Protein AF-A0A4Q6XGW9-F1 (afdb_monomer)

Foldseek 3Di:
DDPPQAWWDQDPPDIDTQRDDVSVVVCVVVPTHHPVPDPDPPPPPPDDPPPCPDVVNDDDPVVVVVVVVVVVVVVVVVVVVVVVVVVVVVVVVVVVVVVVVVVVVVVVVCVVPPDDDDPPPPPDLDPLVPDDPVVLVVVCVVVVHDDDPPDHSVNSVVSSNDDDPPDD

Mean predicted aligned error: 20.87 Å

pLDDT: mean 82.01, std 16.18, range [34.56, 98.25]

Nearest PDB structures (foldseek):
  1en7-assembly1_B  TM=4.067E-01  e=2.451E-01  Tequatrovirus T4
  2qnf-assembly1_B  TM=4.140E-01  e=4.682E-01  Tequatrovirus T4
  2qnc-assembly1_B  TM=5.093E-01  e=1.159E+00  Tequatrovirus T4

Radius of gyration: 57.5 Å; Cα contacts (8 Å, |Δi|>4): 79; chains: 1; bounding box: 99×67×129 Å

Sequence (168 aa):
MQEYPKALYIDKKKSSIAKNAEHEKKLREIGFVDYSEAPEPINENIGQTESQVNDVDLIPVEQFDALGEKLAEKEQQLNVVVSERDKLKAENDDLKAQLKKEQELVDKLEAATAPKQPEKPQDAAPDYSKLTAKELREILDAKGFKYLQRDNVDTLRALLTQPVKTEE

Solvent-accessible surface area (backbone atoms only — not comparable to full-atom values): 10492 Å² total; per-residue (Å²): 132,85,73,58,71,36,69,27,33,69,54,102,87,46,72,50,72,23,72,46,72,72,49,38,51,55,40,40,77,75,54,33,30,45,76,91,69,43,79,76,80,80,66,92,66,85,82,72,89,67,82,80,72,52,77,86,77,54,79,56,66,69,59,53,50,52,50,51,51,54,47,52,53,49,52,51,53,48,53,52,52,52,53,51,49,52,50,52,50,52,53,50,54,52,50,52,54,50,52,52,53,51,50,57,48,49,56,49,49,52,64,69,67,46,79,71,72,80,73,73,71,90,80,60,77,76,82,58,90,82,59,51,63,67,58,46,47,55,53,30,56,76,70,69,54,89,80,60,96,83,59,49,59,66,57,51,44,50,63,72,69,49,82,82,78,78,79,130

Secondary structure (DSSP, 8-state):
----SEEEEEETTEEEEE-SHHHHHHHHHTT-B-TTTSPP---TTSS-------GGGSPPHHHHHHHHHHHHHHHHHHHHHHHHHHHHHHHHHHHHHHHHHHHHHHHHHHHHHS-------TTS----TT--HHHHHHHHHHTT----TT--HHHHHHHHHS------

Structure (mmCIF, N/CA/C/O backbone):
data_AF-A0A4Q6XGW9-F1
#
_entry.id   AF-A0A4Q6XGW9-F1
#
loop_
_atom_site.group_PDB
_atom_site.id
_atom_site.type_symbol
_atom_site.label_atom_id
_atom_site.label_alt_id
_atom_site.label_comp_id
_atom_site.label_asym_id
_atom_site.label_entity_id
_atom_site.label_seq_id
_atom_site.pdbx_PDB_ins_code
_atom_site.Cartn_x
_atom_site.Cartn_y
_atom_site.Cartn_z
_atom_site.occupancy
_atom_site.B_iso_or_equiv
_atom_site.auth_seq_id
_atom_site.auth_comp_id
_atom_site.auth_asym_id
_atom_site.auth_atom_id
_atom_site.pdbx_PDB_model_num
ATOM 1 N N . MET A 1 1 ? 17.922 53.258 -39.296 1.00 52.53 1 MET A N 1
ATOM 2 C CA . MET A 1 1 ? 18.447 53.384 -37.919 1.00 52.53 1 MET A CA 1
ATOM 3 C C . MET A 1 1 ? 19.625 52.436 -37.828 1.00 52.53 1 MET A C 1
ATOM 5 O O . MET A 1 1 ? 19.477 51.311 -38.275 1.00 52.53 1 MET A O 1
ATOM 9 N N . GLN A 1 2 ? 20.804 52.897 -37.412 1.00 60.38 2 GLN A N 1
ATOM 10 C CA . GLN A 1 2 ? 21.980 52.026 -37.362 1.00 60.38 2 GLN A CA 1
ATOM 11 C C . GLN A 1 2 ? 21.847 51.043 -36.196 1.00 60.38 2 GLN A C 1
ATOM 13 O O . GLN A 1 2 ? 21.802 51.458 -35.040 1.00 60.38 2 GLN A O 1
ATOM 18 N N . GLU A 1 3 ? 21.786 49.756 -36.531 1.00 73.31 3 GLU A N 1
ATOM 19 C CA . GLU A 1 3 ? 21.832 48.616 -35.614 1.00 73.31 3 GLU A CA 1
ATOM 20 C C . GLU A 1 3 ? 23.268 48.436 -35.100 1.00 73.31 3 GLU A C 1
ATOM 22 O O . GLU A 1 3 ? 23.971 47.490 -35.442 1.00 73.31 3 GLU A O 1
ATOM 27 N N . TYR A 1 4 ? 23.745 49.405 -34.317 1.00 84.50 4 TYR A N 1
ATOM 28 C CA . TYR A 1 4 ? 24.854 49.148 -33.407 1.00 84.50 4 TYR A CA 1
ATOM 29 C C . TYR A 1 4 ? 24.278 48.719 -32.058 1.00 84.50 4 TYR A C 1
ATOM 31 O O . TYR A 1 4 ? 23.285 49.299 -31.611 1.00 84.50 4 TYR A O 1
ATOM 39 N N . PRO A 1 5 ? 24.903 47.758 -31.368 1.00 90.62 5 PRO A N 1
ATOM 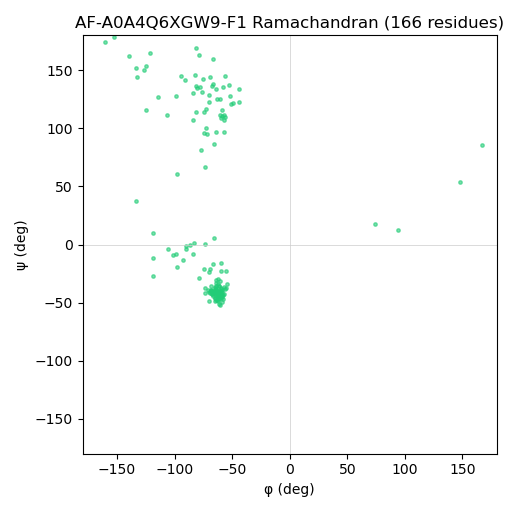40 C CA . PRO A 1 5 ? 26.186 47.129 -31.691 1.00 90.62 5 PRO A CA 1
ATOM 41 C C . PRO A 1 5 ? 26.139 46.114 -32.850 1.00 90.62 5 PRO A C 1
ATOM 43 O O . PRO A 1 5 ? 25.209 45.322 -32.934 1.00 90.62 5 PRO A O 1
ATOM 46 N N . LYS A 1 6 ? 27.189 46.094 -33.686 1.00 89.81 6 LYS A N 1
ATOM 47 C CA . LYS A 1 6 ? 27.334 45.163 -34.820 1.00 89.81 6 LYS A CA 1
ATOM 48 C C . LYS A 1 6 ? 28.503 44.205 -34.599 1.00 89.81 6 LYS A C 1
ATOM 50 O O . LYS A 1 6 ? 29.613 44.653 -34.314 1.00 89.81 6 LYS A O 1
ATOM 55 N N . ALA A 1 7 ? 28.266 42.901 -34.713 1.00 91.44 7 ALA A N 1
ATOM 56 C CA . ALA A 1 7 ? 29.313 41.889 -34.601 1.00 91.44 7 ALA A CA 1
ATOM 57 C C . ALA A 1 7 ? 30.034 41.710 -35.944 1.00 91.44 7 ALA A C 1
ATOM 59 O O . ALA A 1 7 ? 29.389 41.551 -36.976 1.00 91.44 7 ALA A O 1
ATOM 60 N N . LEU A 1 8 ? 31.364 41.740 -35.919 1.00 92.31 8 LEU A N 1
ATOM 61 C CA . LEU A 1 8 ? 32.227 41.511 -37.074 1.00 92.31 8 LEU A CA 1
ATOM 62 C C . LEU A 1 8 ? 33.224 40.391 -36.760 1.00 92.31 8 LEU A C 1
ATOM 64 O O . LEU A 1 8 ? 33.602 40.193 -35.600 1.00 92.31 8 LEU A O 1
ATOM 68 N N . TYR A 1 9 ? 33.691 39.694 -37.789 1.00 91.19 9 TYR A N 1
ATOM 69 C CA . TYR A 1 9 ? 34.477 38.465 -37.691 1.00 91.19 9 TYR A CA 1
ATOM 70 C C . TYR A 1 9 ? 35.702 38.530 -38.604 1.00 91.19 9 TYR A C 1
ATOM 72 O O . TYR A 1 9 ? 35.631 39.097 -39.686 1.00 91.19 9 TYR A O 1
ATOM 80 N N . ILE A 1 10 ? 36.825 37.951 -38.179 1.00 88.06 10 ILE A N 1
ATOM 81 C CA . ILE A 1 10 ? 38.029 37.804 -39.024 1.00 88.06 10 ILE A CA 1
ATOM 82 C C . ILE A 1 10 ? 38.409 36.332 -39.234 1.00 88.06 10 ILE A C 1
ATOM 84 O O . ILE A 1 10 ? 38.991 35.973 -40.252 1.00 88.06 10 ILE A O 1
ATOM 88 N N . ASP A 1 11 ? 38.050 35.460 -38.291 1.00 77.31 11 ASP A N 1
ATOM 89 C CA . ASP A 1 11 ? 38.203 34.009 -38.386 1.00 77.31 11 ASP A CA 1
ATOM 90 C C . ASP A 1 11 ? 37.140 33.299 -37.515 1.00 77.31 11 ASP A C 1
ATOM 92 O O . ASP A 1 11 ? 36.351 33.948 -36.822 1.00 77.31 11 ASP A O 1
ATOM 96 N N . LYS A 1 12 ? 37.120 31.954 -37.516 1.00 71.38 12 LYS A N 1
ATOM 97 C CA . LYS A 1 12 ? 36.155 31.140 -36.741 1.00 71.38 12 LYS A CA 1
ATOM 98 C C . LYS A 1 12 ? 36.218 31.369 -35.217 1.00 71.38 12 LYS A C 1
ATOM 100 O O . LYS A 1 12 ? 35.318 30.927 -34.510 1.00 71.38 12 LYS A O 1
ATOM 105 N N . LYS A 1 13 ? 37.285 31.979 -34.687 1.00 75.12 13 LYS A N 1
ATOM 106 C CA . LYS A 1 13 ? 37.553 32.100 -33.241 1.00 75.12 13 LYS A CA 1
ATOM 107 C C . LYS A 1 13 ? 37.614 33.549 -32.750 1.00 75.12 13 LYS A C 1
ATOM 109 O O . LYS A 1 13 ? 37.630 33.766 -31.540 1.00 75.12 13 LYS A O 1
ATOM 114 N N . LYS A 1 14 ? 37.657 34.534 -33.650 1.00 84.81 14 LYS A N 1
ATOM 115 C CA . LYS A 1 14 ? 37.835 35.952 -33.331 1.00 84.81 14 LYS A CA 1
ATOM 116 C C . LYS A 1 14 ? 36.711 36.792 -33.918 1.00 84.81 14 LYS A C 1
ATOM 118 O O . LYS A 1 14 ? 36.593 36.967 -35.131 1.00 84.81 14 LYS A O 1
ATOM 123 N N . SER A 1 15 ? 35.952 37.389 -33.008 1.00 91.19 15 SER A N 1
ATOM 124 C CA . SER A 1 15 ? 34.913 38.372 -33.294 1.00 91.19 15 SER A CA 1
ATOM 125 C C . SER A 1 15 ? 35.131 39.643 -32.478 1.00 91.19 15 SER A C 1
ATOM 127 O O . SER A 1 15 ? 35.633 39.585 -31.355 1.00 91.19 15 SER A O 1
ATOM 129 N N . SER A 1 16 ? 34.706 40.783 -33.013 1.00 92.44 16 SER A N 1
ATOM 130 C CA . SER A 1 16 ? 34.692 42.069 -32.314 1.00 92.44 16 SER A CA 1
ATOM 131 C C . SER A 1 16 ? 33.354 42.772 -32.524 1.00 92.44 16 SER A C 1
ATOM 133 O O . SER A 1 16 ? 32.688 42.567 -33.535 1.00 92.44 16 SER A O 1
ATOM 135 N N . ILE A 1 17 ? 32.951 43.602 -31.562 1.00 93.44 17 ILE A N 1
ATOM 136 C CA . ILE A 1 17 ? 31.675 44.319 -31.600 1.00 93.44 17 ILE A CA 1
ATOM 137 C C . ILE A 1 17 ? 31.931 45.799 -31.898 1.00 93.44 17 ILE A C 1
ATOM 139 O O . ILE A 1 17 ? 32.456 46.545 -31.062 1.00 93.44 17 ILE A O 1
ATOM 143 N N . ALA A 1 18 ? 31.515 46.241 -33.082 1.00 92.81 18 ALA A N 1
ATOM 144 C CA . ALA A 1 18 ? 31.481 47.643 -33.457 1.00 92.81 18 ALA A CA 1
ATOM 145 C C . ALA A 1 18 ? 30.376 48.367 -32.677 1.00 92.81 18 ALA A C 1
ATOM 147 O O . ALA A 1 18 ? 29.223 47.941 -32.648 1.00 92.81 18 ALA A O 1
ATOM 148 N N . LYS A 1 19 ? 30.737 49.480 -32.033 1.00 91.50 19 LYS A N 1
ATOM 149 C CA . LYS A 1 19 ? 29.833 50.253 -31.160 1.00 91.50 19 LYS A CA 1
ATOM 150 C C . LYS A 1 19 ? 29.218 51.458 -31.874 1.00 91.50 19 LYS A C 1
ATOM 152 O O . LYS A 1 19 ? 28.237 52.015 -31.400 1.00 91.50 19 LYS A O 1
ATOM 157 N N . ASN A 1 20 ? 29.835 51.882 -32.971 1.00 91.19 20 ASN A N 1
ATOM 158 C CA . ASN A 1 20 ? 29.413 52.975 -33.835 1.00 91.19 20 ASN A CA 1
ATOM 159 C C . ASN A 1 20 ? 30.100 52.824 -35.207 1.00 91.19 20 ASN A C 1
ATOM 161 O O . ASN A 1 20 ? 30.969 51.964 -35.382 1.00 91.19 20 ASN A O 1
ATOM 165 N N . ALA A 1 21 ? 29.737 53.686 -36.157 1.00 90.06 21 ALA A N 1
ATOM 166 C CA . ALA A 1 21 ? 30.224 53.614 -37.535 1.00 90.06 21 ALA A CA 1
ATOM 167 C C . ALA A 1 21 ? 31.732 53.831 -37.686 1.00 90.06 21 ALA A C 1
ATOM 169 O O . ALA A 1 21 ? 32.375 53.171 -38.501 1.00 90.06 21 ALA A O 1
ATOM 170 N N . GLU A 1 22 ? 32.325 54.707 -36.876 1.00 90.88 22 GLU A N 1
ATOM 171 C CA . GLU A 1 22 ? 33.776 54.905 -36.895 1.00 90.88 22 GLU A CA 1
ATOM 172 C C . GLU A 1 22 ? 34.525 53.679 -36.355 1.00 90.88 22 GLU A C 1
ATOM 174 O O . GLU A 1 22 ? 35.592 53.333 -36.862 1.00 90.88 22 GLU A O 1
ATOM 179 N N . HIS A 1 23 ? 33.964 52.991 -35.354 1.00 91.69 23 HIS A N 1
ATOM 180 C CA . HIS A 1 23 ? 34.538 51.762 -34.814 1.00 91.69 23 HIS A CA 1
ATOM 181 C C . HIS A 1 23 ? 34.429 50.607 -35.817 1.00 91.69 23 HIS A C 1
ATOM 183 O O . HIS A 1 23 ? 35.404 49.884 -36.000 1.00 91.69 23 HIS A O 1
ATOM 189 N N . GLU A 1 24 ? 33.296 50.472 -36.516 1.00 91.25 24 GLU A N 1
ATOM 190 C CA . GLU A 1 24 ? 33.154 49.501 -37.611 1.00 91.25 24 GLU A CA 1
ATOM 191 C C . GLU A 1 24 ? 34.193 49.742 -38.709 1.00 91.25 24 GLU A C 1
ATOM 193 O O . GLU A 1 24 ? 34.862 48.798 -39.118 1.00 91.25 24 GLU A O 1
ATOM 198 N N . LYS A 1 25 ? 34.389 50.993 -39.149 1.00 91.69 25 LYS A N 1
ATOM 199 C CA . LYS A 1 25 ? 35.362 51.304 -40.205 1.00 91.69 25 LYS A CA 1
ATOM 200 C C . LYS A 1 25 ? 36.784 50.887 -39.820 1.00 91.69 25 LYS A C 1
ATOM 202 O O . LYS A 1 25 ? 37.463 50.254 -40.622 1.00 91.69 25 LYS A O 1
ATOM 207 N N . LYS A 1 26 ? 37.206 51.170 -38.583 1.00 93.00 26 LYS A N 1
ATOM 208 C CA . LYS A 1 26 ? 38.519 50.742 -38.067 1.00 93.00 26 LYS A CA 1
ATOM 209 C C . LYS A 1 26 ? 38.650 49.221 -38.023 1.00 93.00 26 LYS A C 1
ATOM 211 O O . LYS A 1 26 ? 39.695 48.687 -38.368 1.00 93.00 26 LYS A O 1
ATOM 216 N N . LEU A 1 27 ? 37.597 48.518 -37.608 1.00 91.94 27 LEU A N 1
ATOM 217 C CA . LEU A 1 27 ? 37.598 47.055 -37.575 1.00 91.94 27 LEU A CA 1
ATOM 218 C C . LEU A 1 27 ? 37.665 46.466 -38.993 1.00 91.94 27 LEU A C 1
ATOM 220 O O . LEU A 1 27 ? 38.448 45.545 -39.219 1.00 91.94 27 LEU A O 1
ATOM 224 N N . ARG A 1 28 ? 36.940 47.047 -39.957 1.00 91.50 28 ARG A N 1
ATOM 225 C CA . ARG A 1 28 ? 37.012 46.664 -41.377 1.00 91.50 28 ARG A CA 1
ATOM 226 C C . ARG A 1 28 ? 38.387 46.921 -41.996 1.00 91.50 28 ARG A C 1
ATOM 228 O O . ARG A 1 28 ? 38.866 46.075 -42.741 1.00 91.50 28 ARG A O 1
ATOM 235 N N . GLU A 1 29 ? 39.065 48.018 -41.650 1.00 93.50 29 GLU A N 1
ATOM 236 C CA . GLU A 1 29 ? 40.453 48.284 -42.080 1.00 93.50 29 GLU A CA 1
ATOM 237 C C . GLU A 1 29 ? 41.447 47.225 -41.567 1.00 93.50 29 GLU A C 1
ATOM 239 O O . GLU A 1 29 ? 42.433 46.926 -42.235 1.00 93.50 29 GLU A O 1
ATOM 244 N N . ILE A 1 30 ? 41.166 46.620 -40.407 1.00 91.06 30 ILE A N 1
ATOM 245 C CA . ILE A 1 30 ? 41.964 45.533 -39.809 1.00 91.06 30 ILE A CA 1
ATOM 246 C C . ILE A 1 30 ? 41.519 44.149 -40.342 1.00 91.06 30 ILE A C 1
ATOM 248 O O . ILE A 1 30 ? 42.107 43.127 -39.996 1.00 91.06 30 ILE A O 1
ATOM 252 N N . GLY A 1 31 ? 40.511 44.101 -41.220 1.00 89.62 31 GLY A N 1
ATOM 253 C CA . GLY A 1 31 ? 40.051 42.882 -41.890 1.00 89.62 31 GLY A CA 1
ATOM 254 C C . GLY A 1 31 ? 38.886 42.161 -41.210 1.00 89.62 31 GLY A C 1
ATOM 255 O O . GLY A 1 31 ? 38.594 41.026 -41.570 1.00 89.62 31 GLY A O 1
ATOM 256 N N . PHE A 1 32 ? 38.208 42.784 -40.241 1.00 93.06 32 PHE A N 1
ATOM 257 C CA . PHE A 1 32 ? 36.947 42.252 -39.722 1.00 93.06 32 PHE A CA 1
ATOM 258 C C . PHE A 1 32 ? 35.809 42.516 -40.711 1.00 93.06 32 PHE A C 1
ATOM 260 O O . PHE A 1 32 ? 35.610 43.646 -41.148 1.00 93.06 32 PHE A O 1
ATOM 267 N N . VAL A 1 33 ? 35.022 41.493 -41.009 1.00 91.12 33 VAL A N 1
ATOM 268 C CA . VAL A 1 33 ? 33.912 41.538 -41.965 1.00 91.12 33 VAL A CA 1
ATOM 269 C C . VAL A 1 33 ? 32.595 41.156 -41.297 1.00 91.12 33 VAL A C 1
ATOM 271 O O . VAL A 1 33 ? 32.575 40.635 -40.181 1.00 91.12 33 VAL A O 1
ATOM 274 N N . ASP A 1 34 ? 31.478 41.455 -41.954 1.00 88.56 34 ASP A N 1
ATOM 275 C CA . ASP A 1 34 ? 30.167 40.984 -41.496 1.00 88.56 34 ASP A CA 1
ATOM 276 C C . ASP A 1 34 ? 30.069 39.454 -41.617 1.00 88.56 34 ASP A C 1
ATOM 278 O O . ASP A 1 34 ? 30.793 38.841 -42.398 1.00 88.56 34 ASP A O 1
ATOM 282 N N . TYR A 1 35 ? 29.149 38.825 -40.888 1.00 82.75 35 TYR A N 1
ATOM 283 C CA . TYR A 1 35 ? 28.908 37.386 -40.996 1.00 82.75 35 TYR A CA 1
ATOM 284 C C . TYR A 1 35 ? 28.548 36.964 -42.429 1.00 82.75 35 TYR A C 1
ATOM 286 O O . TYR A 1 35 ? 28.990 35.918 -42.888 1.00 82.75 35 TYR A O 1
ATOM 294 N N . SER A 1 36 ? 27.797 37.794 -43.159 1.00 81.50 36 SER A N 1
ATOM 295 C CA . SER A 1 36 ? 27.447 37.551 -44.567 1.00 81.50 36 SER A CA 1
ATOM 296 C C . SER A 1 36 ? 28.628 37.670 -45.535 1.00 81.50 36 SER A C 1
ATOM 298 O O . SER A 1 36 ? 28.562 37.154 -46.646 1.00 81.50 36 SER A O 1
ATOM 300 N N . GLU A 1 37 ? 29.685 38.370 -45.130 1.00 83.69 37 GLU A N 1
ATOM 301 C CA . GLU A 1 37 ? 30.909 38.586 -45.905 1.00 83.69 37 GLU A CA 1
ATOM 302 C C . GLU A 1 37 ? 32.043 37.654 -45.441 1.00 83.69 37 GLU A C 1
ATOM 304 O O . GLU A 1 37 ? 33.094 37.584 -46.081 1.00 83.69 37 GLU A O 1
ATOM 309 N N . ALA A 1 38 ? 31.851 36.946 -44.323 1.00 80.38 38 ALA A N 1
ATOM 310 C CA . ALA A 1 38 ? 32.814 35.995 -43.806 1.00 80.38 38 ALA A CA 1
ATOM 311 C C . ALA A 1 38 ? 32.940 34.808 -44.774 1.00 80.38 38 ALA A C 1
ATOM 313 O O . ALA A 1 38 ? 31.930 34.325 -45.293 1.00 80.38 38 ALA A O 1
ATOM 314 N N . PRO A 1 39 ? 34.165 34.312 -45.025 1.00 75.31 39 PRO A N 1
ATOM 315 C CA . PRO A 1 39 ? 34.348 33.143 -45.869 1.00 75.31 39 PRO A CA 1
ATOM 316 C C . PRO A 1 39 ? 33.560 31.968 -45.290 1.00 75.31 39 PRO A C 1
ATOM 318 O O . PRO A 1 39 ? 33.606 31.724 -44.078 1.00 75.31 39 PRO A O 1
ATOM 321 N N . GLU A 1 40 ? 32.851 31.240 -46.156 1.00 69.50 40 GLU A N 1
ATOM 322 C CA . GLU A 1 40 ? 32.120 30.048 -45.740 1.00 69.50 40 GLU A CA 1
ATOM 323 C C . GLU A 1 40 ? 33.066 29.108 -44.985 1.00 69.50 40 GLU A C 1
ATOM 325 O O . GLU A 1 40 ? 34.229 28.932 -45.379 1.00 69.50 40 GLU A O 1
ATOM 330 N N . PRO A 1 41 ? 32.614 28.517 -43.867 1.00 64.50 41 PRO A N 1
ATOM 331 C CA . PRO A 1 41 ? 33.450 27.608 -43.119 1.00 64.50 41 PRO A CA 1
ATOM 332 C C . PRO A 1 41 ? 33.817 26.439 -44.029 1.00 64.50 41 PRO A C 1
ATOM 334 O O . PRO A 1 41 ? 32.984 25.596 -44.343 1.00 64.50 41 PRO A O 1
ATOM 337 N N . ILE A 1 42 ? 35.095 26.361 -44.399 1.00 59.25 42 ILE A N 1
ATOM 338 C CA . ILE A 1 42 ? 35.651 25.159 -45.011 1.00 59.25 42 ILE A CA 1
ATOM 339 C C . ILE A 1 42 ? 35.443 24.050 -43.975 1.00 59.25 42 ILE A C 1
ATOM 341 O O . ILE A 1 42 ? 36.012 24.094 -42.873 1.00 59.25 42 ILE A O 1
ATOM 345 N N . ASN A 1 43 ? 34.525 23.132 -44.268 1.00 57.50 43 ASN A N 1
ATOM 346 C CA . ASN A 1 43 ? 34.386 21.895 -43.524 1.00 57.50 43 ASN A CA 1
ATOM 347 C C . ASN A 1 43 ? 35.563 21.022 -43.951 1.00 57.50 43 ASN A C 1
ATOM 349 O O . ASN A 1 43 ? 35.489 20.321 -44.953 1.00 57.50 43 ASN A O 1
ATOM 353 N N . GLU A 1 44 ? 36.644 21.027 -43.176 1.00 56.16 44 GLU A N 1
ATOM 354 C CA . GLU A 1 44 ? 37.737 20.054 -43.336 1.00 56.16 44 GLU A CA 1
ATOM 355 C C . GLU A 1 44 ? 37.293 18.612 -43.007 1.00 56.16 44 GLU A C 1
ATOM 357 O O . GLU A 1 44 ? 38.106 17.700 -43.005 1.00 56.16 44 GLU A O 1
ATOM 362 N N . ASN A 1 45 ? 35.997 18.392 -42.749 1.00 54.34 45 ASN A N 1
ATOM 363 C CA . ASN A 1 45 ? 35.419 17.113 -42.357 1.00 54.34 45 ASN A CA 1
ATOM 364 C C . ASN A 1 45 ? 34.144 16.765 -43.150 1.00 54.34 45 ASN A C 1
ATOM 366 O O . ASN A 1 45 ? 33.189 16.206 -42.610 1.00 54.34 45 ASN A O 1
ATOM 370 N N . ILE A 1 46 ? 34.093 17.100 -44.445 1.00 52.88 46 ILE A N 1
ATOM 371 C CA . ILE A 1 46 ? 33.095 16.498 -45.345 1.00 52.88 46 ILE A CA 1
ATOM 372 C C . ILE A 1 46 ? 33.582 15.087 -45.689 1.00 52.88 46 ILE A C 1
ATOM 374 O O . ILE A 1 46 ? 34.208 14.872 -46.722 1.00 52.88 46 ILE A O 1
ATOM 378 N N . GLY A 1 47 ? 33.332 14.136 -44.787 1.00 52.19 47 GLY A N 1
ATOM 379 C CA . GLY A 1 47 ? 33.587 12.720 -45.051 1.00 52.19 47 GLY A CA 1
ATOM 380 C C . GLY A 1 47 ? 33.992 11.886 -43.843 1.00 52.19 47 GLY A C 1
ATOM 381 O O . GLY A 1 47 ? 35.033 11.255 -43.913 1.00 52.19 47 GLY A O 1
ATOM 382 N N . GLN A 1 48 ? 33.206 11.903 -42.761 1.00 51.12 48 GLN A N 1
ATOM 383 C CA . GLN A 1 48 ? 32.979 10.787 -41.819 1.00 51.12 48 GLN A CA 1
ATOM 384 C C . GLN A 1 48 ? 32.290 11.333 -40.560 1.00 51.12 48 GLN A C 1
ATOM 386 O O . GLN A 1 48 ? 32.916 11.653 -39.556 1.00 51.12 48 GLN A O 1
ATOM 391 N N . THR A 1 49 ? 30.963 11.423 -40.593 1.00 48.47 49 THR A N 1
ATOM 392 C CA . THR A 1 49 ? 30.157 11.270 -39.373 1.00 48.47 49 THR A CA 1
ATOM 393 C C . THR A 1 49 ? 29.656 9.837 -39.335 1.00 48.47 49 THR A C 1
ATOM 395 O O . THR A 1 49 ? 28.460 9.578 -39.398 1.00 48.47 49 THR A O 1
ATOM 398 N N . GLU A 1 50 ? 30.588 8.891 -39.295 1.00 55.09 50 GLU A N 1
ATOM 399 C CA . GLU A 1 50 ? 30.294 7.599 -38.700 1.00 55.09 50 GLU A CA 1
ATOM 400 C C . GLU A 1 50 ? 30.525 7.804 -37.209 1.00 55.09 50 GLU A C 1
ATOM 402 O O . GLU A 1 50 ? 31.657 7.978 -36.759 1.00 55.09 50 GLU A O 1
ATOM 407 N N . SER A 1 51 ? 29.449 7.856 -36.427 1.00 56.50 51 SER A N 1
ATOM 408 C CA . SER A 1 51 ? 29.568 7.486 -35.024 1.00 56.50 51 SER A CA 1
ATOM 409 C C . SER A 1 51 ? 30.107 6.056 -35.028 1.00 56.50 51 SER A C 1
ATOM 411 O O . SER A 1 51 ? 29.345 5.126 -35.269 1.00 56.50 51 SER A O 1
ATOM 413 N N . GLN A 1 52 ? 31.424 5.886 -34.878 1.00 59.81 52 GLN A N 1
ATOM 414 C CA . GLN A 1 52 ? 32.041 4.579 -34.687 1.00 59.81 52 GLN A CA 1
ATOM 415 C C . GLN A 1 52 ? 31.556 4.057 -33.338 1.00 59.81 52 GLN A C 1
ATOM 417 O O . GLN A 1 52 ? 32.163 4.301 -32.299 1.00 59.81 52 GLN A O 1
ATOM 422 N N . VAL A 1 53 ? 30.396 3.409 -33.351 1.00 63.34 53 VAL A N 1
ATOM 423 C CA . VAL A 1 53 ? 29.987 2.520 -32.274 1.00 63.34 53 VAL A CA 1
ATOM 424 C C . VAL A 1 53 ? 30.832 1.275 -32.480 1.00 63.34 53 VAL A C 1
ATOM 426 O O . VAL A 1 53 ? 30.729 0.633 -33.525 1.00 63.34 53 VAL A O 1
ATOM 429 N N . ASN A 1 54 ? 31.741 0.981 -31.553 1.00 71.25 54 ASN A N 1
ATOM 430 C CA . ASN A 1 54 ? 32.493 -0.262 -31.653 1.00 71.25 54 ASN A CA 1
ATOM 431 C C . ASN A 1 54 ? 31.511 -1.407 -31.389 1.00 71.25 54 ASN A C 1
ATOM 433 O O . ASN A 1 54 ? 30.657 -1.279 -30.518 1.00 71.25 54 ASN A O 1
ATOM 437 N N . ASP A 1 55 ? 31.649 -2.546 -32.069 1.00 67.81 55 ASP A N 1
ATOM 438 C CA . ASP A 1 55 ? 30.794 -3.721 -31.806 1.00 67.81 55 ASP A CA 1
ATOM 439 C C . ASP A 1 55 ? 30.834 -4.167 -30.329 1.00 67.81 55 ASP A C 1
ATOM 441 O O . ASP A 1 55 ? 29.899 -4.783 -29.834 1.00 67.81 55 ASP A O 1
ATOM 445 N N . VAL A 1 56 ? 31.899 -3.813 -29.599 1.00 71.31 56 VAL A N 1
ATOM 446 C CA . VAL A 1 56 ? 32.051 -4.056 -28.152 1.00 71.31 56 VAL A CA 1
ATOM 447 C C . VAL A 1 56 ? 31.117 -3.179 -27.300 1.00 71.31 56 VAL A C 1
ATOM 449 O O . VAL A 1 56 ? 30.788 -3.552 -26.176 1.00 71.31 56 VAL A O 1
ATOM 452 N N . ASP A 1 57 ? 30.670 -2.038 -27.827 1.00 79.50 57 ASP A N 1
ATOM 453 C CA . ASP A 1 57 ? 29.740 -1.115 -27.165 1.00 79.50 57 ASP A CA 1
ATOM 454 C C . ASP A 1 57 ? 28.266 -1.539 -27.356 1.00 79.50 57 ASP A C 1
ATOM 456 O O . ASP A 1 57 ? 27.366 -0.964 -26.738 1.00 79.50 57 ASP A O 1
ATOM 460 N N . LEU A 1 58 ? 28.003 -2.549 -28.196 1.00 85.38 58 LEU A N 1
ATOM 461 C CA . LEU A 1 58 ? 26.674 -3.094 -28.462 1.00 85.38 58 LEU A CA 1
ATOM 462 C C . LEU A 1 58 ? 26.444 -4.371 -27.647 1.00 85.38 58 LEU A C 1
ATOM 464 O O . LEU A 1 58 ? 27.213 -5.329 -27.699 1.00 85.38 58 LEU A O 1
ATOM 468 N N . ILE A 1 59 ? 25.337 -4.406 -26.910 1.00 85.69 59 ILE A N 1
ATOM 469 C CA . ILE A 1 59 ? 24.855 -5.637 -26.281 1.00 85.69 59 ILE A CA 1
ATOM 470 C C . ILE A 1 59 ? 24.159 -6.516 -27.331 1.00 85.69 59 ILE A C 1
ATOM 472 O O . ILE A 1 59 ? 23.348 -5.996 -28.102 1.00 85.69 59 ILE A O 1
ATOM 476 N N . PRO A 1 60 ? 24.430 -7.836 -27.361 1.00 91.44 60 PRO A N 1
ATOM 477 C CA . PRO A 1 60 ? 23.716 -8.764 -28.231 1.00 91.44 60 PRO A CA 1
ATOM 478 C C . PRO A 1 60 ? 22.204 -8.705 -27.998 1.00 91.44 60 PRO A C 1
ATOM 480 O O . PRO A 1 60 ? 21.751 -8.553 -26.858 1.00 91.44 60 PRO A O 1
ATOM 483 N N . VAL A 1 61 ? 21.427 -8.877 -29.068 1.00 92.31 61 VAL A N 1
ATOM 484 C CA . VAL A 1 61 ? 19.955 -8.841 -29.022 1.00 92.31 61 VAL A CA 1
ATOM 485 C C . V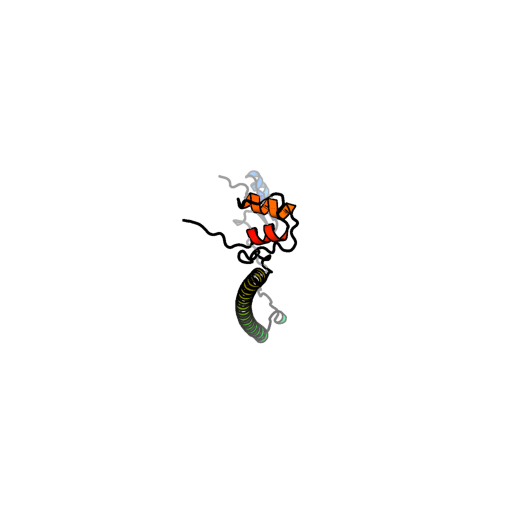AL A 1 61 ? 19.422 -9.868 -28.028 1.00 92.31 61 VAL A C 1
ATOM 487 O O . VAL A 1 61 ? 18.546 -9.557 -27.234 1.00 92.31 61 VAL A O 1
ATOM 490 N N . GLU A 1 62 ? 20.035 -11.045 -27.962 1.00 93.56 62 GLU A N 1
ATOM 491 C CA . GLU A 1 62 ? 19.665 -12.109 -27.034 1.00 93.56 62 GLU A CA 1
ATOM 492 C C . GLU A 1 62 ? 19.831 -11.690 -25.565 1.00 93.56 62 GLU A C 1
ATOM 494 O O . GLU A 1 62 ? 19.048 -12.099 -24.709 1.00 93.56 62 GLU A O 1
ATOM 499 N N . GLN A 1 63 ? 20.834 -10.860 -25.250 1.00 94.31 63 GLN A N 1
ATOM 500 C CA . GLN A 1 63 ? 21.006 -10.327 -23.896 1.00 94.31 63 GLN A CA 1
ATOM 501 C C . GLN A 1 63 ? 19.968 -9.250 -23.585 1.00 94.31 63 GLN A C 1
ATOM 503 O O . GLN A 1 63 ? 19.475 -9.187 -22.459 1.00 94.31 63 GLN A O 1
ATOM 508 N N . PHE A 1 64 ? 19.623 -8.421 -24.570 1.00 94.44 64 PHE A N 1
ATOM 509 C CA . PHE A 1 64 ? 18.571 -7.421 -24.424 1.00 94.44 64 PHE A CA 1
ATOM 510 C C . PHE A 1 64 ? 17.198 -8.076 -24.220 1.00 94.44 64 PHE A C 1
ATOM 512 O O . PHE A 1 64 ? 16.485 -7.727 -23.279 1.00 94.44 64 PHE A O 1
ATOM 519 N N . ASP A 1 65 ? 16.869 -9.082 -25.028 1.00 96.00 65 ASP A N 1
ATOM 520 C CA . ASP A 1 65 ? 15.621 -9.838 -24.933 1.00 96.00 65 ASP A CA 1
ATOM 521 C C . ASP A 1 65 ? 15.521 -10.576 -23.594 1.00 96.00 65 ASP A C 1
ATOM 523 O O . ASP A 1 65 ? 14.495 -10.490 -22.919 1.00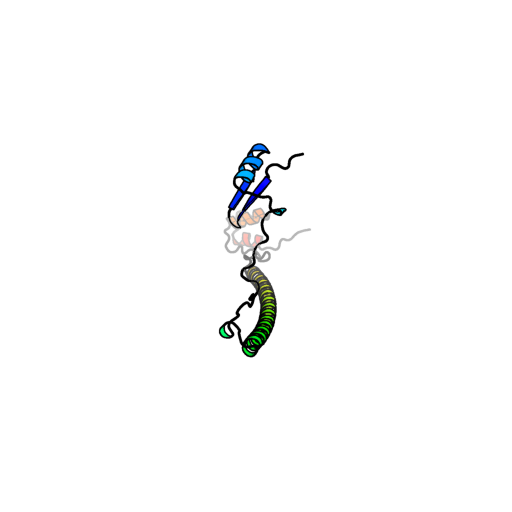 96.00 65 ASP A O 1
ATOM 527 N N . ALA A 1 66 ? 16.609 -11.211 -23.138 1.00 96.56 66 ALA A N 1
ATOM 528 C CA . ALA A 1 66 ? 16.653 -11.858 -21.827 1.00 96.56 66 ALA A CA 1
ATOM 529 C C . ALA A 1 66 ? 16.428 -10.868 -20.668 1.00 96.56 66 ALA A C 1
ATOM 531 O O . ALA A 1 66 ? 15.804 -11.211 -19.660 1.00 96.56 66 ALA A O 1
ATOM 532 N N . LEU A 1 67 ? 16.922 -9.629 -20.787 1.00 96.19 67 LEU A N 1
ATOM 533 C CA . LEU A 1 67 ? 16.630 -8.574 -19.813 1.00 96.19 67 LEU A CA 1
ATOM 534 C C . LEU A 1 67 ? 15.162 -8.145 -19.871 1.00 96.19 67 LEU A C 1
ATOM 536 O O . LEU A 1 67 ? 14.562 -7.944 -18.815 1.00 96.19 67 LEU A O 1
ATOM 540 N N . GLY A 1 68 ? 14.585 -8.038 -21.069 1.00 96.94 68 GLY A N 1
ATOM 541 C CA . GLY A 1 68 ? 13.170 -7.725 -21.270 1.00 96.94 68 GLY A CA 1
ATOM 542 C C . GLY A 1 68 ? 12.242 -8.777 -20.662 1.00 96.94 68 GLY A C 1
ATOM 543 O O . GLY A 1 68 ? 11.327 -8.432 -19.916 1.00 96.94 68 GLY A O 1
ATOM 544 N N . GLU A 1 69 ? 12.515 -10.060 -20.902 1.00 97.56 69 GLU A N 1
ATOM 545 C CA . GLU A 1 69 ? 11.751 -11.174 -20.331 1.00 97.56 69 GLU A CA 1
ATOM 546 C C . GLU A 1 69 ? 11.849 -11.187 -18.802 1.00 97.56 69 GLU A C 1
ATOM 548 O O . GLU A 1 69 ? 10.833 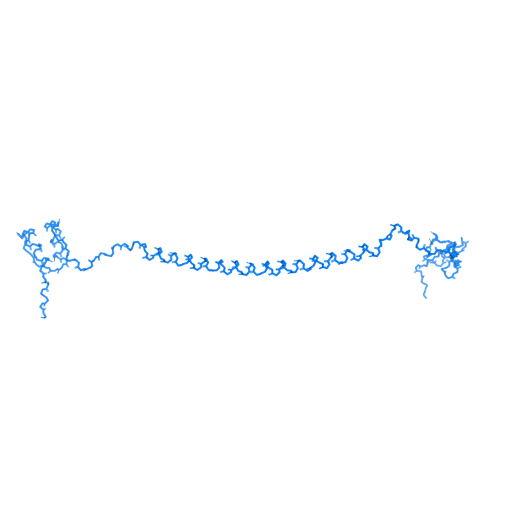-11.192 -18.105 1.00 97.56 69 GLU A O 1
ATOM 553 N N . LYS A 1 70 ? 13.066 -11.071 -18.258 1.00 97.75 70 LYS A N 1
ATOM 554 C CA . LYS A 1 70 ? 13.281 -11.018 -16.807 1.00 97.75 70 LYS A CA 1
ATOM 555 C C . LYS A 1 70 ? 12.605 -9.808 -16.160 1.00 97.75 70 LYS A C 1
ATOM 557 O O . LYS A 1 70 ? 12.140 -9.904 -15.022 1.00 97.75 70 LYS A O 1
ATOM 562 N N . LEU A 1 71 ? 12.568 -8.668 -16.850 1.00 98.12 71 LEU A N 1
ATOM 563 C CA . LEU A 1 71 ? 11.852 -7.485 -16.383 1.00 98.12 71 LEU A CA 1
ATOM 564 C C . LEU A 1 71 ? 10.345 -7.760 -16.333 1.00 98.12 71 LEU A C 1
ATOM 566 O O . LEU A 1 71 ? 9.738 -7.548 -15.284 1.00 98.12 71 LEU A O 1
ATOM 570 N N . ALA A 1 72 ? 9.773 -8.319 -17.401 1.00 97.94 72 ALA A N 1
ATOM 571 C CA . ALA A 1 72 ? 8.356 -8.670 -17.462 1.00 97.94 72 ALA A CA 1
ATOM 572 C C . ALA A 1 72 ? 7.956 -9.680 -16.368 1.00 97.94 72 ALA A C 1
ATOM 574 O O . ALA A 1 72 ? 6.948 -9.492 -15.683 1.00 97.94 72 ALA A O 1
ATOM 575 N N . GLU A 1 73 ? 8.766 -10.716 -16.129 1.00 98.00 73 GLU A N 1
ATOM 576 C CA . GLU A 1 73 ? 8.548 -11.673 -15.035 1.00 98.00 73 GLU A CA 1
ATOM 577 C C . GLU A 1 73 ? 8.559 -10.992 -13.661 1.00 98.00 73 GLU A C 1
ATOM 579 O O . GLU A 1 73 ? 7.733 -11.291 -12.792 1.00 98.00 73 GLU A O 1
ATOM 584 N N . LYS A 1 74 ? 9.500 -10.066 -13.440 1.00 98.00 74 LYS A N 1
ATOM 585 C CA . LYS A 1 74 ? 9.615 -9.340 -12.171 1.00 98.00 74 LYS A CA 1
ATOM 586 C C . LYS A 1 74 ? 8.450 -8.389 -11.949 1.00 98.00 74 LYS A C 1
ATOM 588 O O . LYS A 1 74 ? 7.958 -8.314 -10.824 1.00 98.00 74 LYS A O 1
ATOM 593 N N . GLU A 1 75 ? 7.978 -7.718 -12.991 1.00 98.00 75 GLU A N 1
ATOM 594 C CA . GLU A 1 75 ? 6.780 -6.878 -12.933 1.00 98.00 75 GLU A CA 1
ATOM 595 C C . GLU A 1 75 ? 5.530 -7.705 -12.602 1.00 98.00 75 GLU A C 1
ATOM 597 O O . GLU A 1 75 ? 4.734 -7.309 -11.746 1.00 98.00 75 GLU A O 1
ATOM 602 N N . GLN A 1 76 ? 5.383 -8.895 -13.193 1.00 98.06 76 GLN A N 1
ATOM 603 C CA . GLN A 1 76 ? 4.295 -9.816 -12.850 1.00 98.06 76 GLN A CA 1
ATOM 604 C C . GLN A 1 76 ? 4.371 -10.285 -11.391 1.00 98.06 76 GLN A C 1
ATOM 606 O O . GLN A 1 76 ? 3.372 -10.208 -10.673 1.00 98.06 76 GLN A O 1
ATOM 611 N N . GLN A 1 77 ? 5.548 -10.719 -10.925 1.00 97.94 77 GLN A N 1
ATOM 612 C CA . GLN A 1 77 ? 5.761 -11.110 -9.524 1.00 97.94 77 GLN A CA 1
ATOM 613 C C . GLN A 1 77 ? 5.437 -9.960 -8.565 1.00 97.94 77 GLN A C 1
ATOM 615 O O . GLN A 1 77 ? 4.769 -10.166 -7.552 1.00 97.94 77 GLN A O 1
ATOM 620 N N . LEU A 1 78 ? 5.868 -8.740 -8.896 1.00 98.25 78 LEU A N 1
ATOM 621 C CA . LEU A 1 78 ? 5.594 -7.556 -8.093 1.00 98.25 78 LEU A CA 1
ATOM 622 C C . LEU A 1 78 ? 4.090 -7.280 -7.999 1.00 98.25 78 LEU A C 1
ATOM 624 O O . LEU A 1 78 ? 3.590 -7.039 -6.902 1.00 98.25 78 LEU A O 1
ATOM 628 N N . ASN A 1 79 ? 3.358 -7.371 -9.111 1.00 97.88 79 ASN A N 1
ATOM 629 C CA . ASN A 1 79 ? 1.907 -7.181 -9.119 1.00 97.88 79 ASN A CA 1
ATOM 630 C C . ASN A 1 79 ? 1.177 -8.206 -8.241 1.00 97.88 79 ASN A C 1
ATOM 632 O O . ASN A 1 79 ? 0.270 -7.833 -7.492 1.00 97.88 79 ASN A O 1
ATOM 636 N N . VAL A 1 80 ? 1.591 -9.477 -8.278 1.00 98.06 80 VAL A N 1
ATOM 637 C CA . VAL A 1 80 ? 1.029 -10.522 -7.406 1.00 98.06 80 VAL A CA 1
ATOM 638 C C . VAL A 1 80 ? 1.263 -10.172 -5.937 1.00 98.06 80 VAL A C 1
ATOM 640 O O . VAL A 1 80 ? 0.297 -10.090 -5.175 1.00 98.06 80 VAL A O 1
ATOM 643 N N . VAL A 1 81 ? 2.509 -9.868 -5.561 1.00 98.19 81 VAL A N 1
ATOM 644 C CA . VAL A 1 81 ? 2.887 -9.523 -4.180 1.00 98.19 81 VAL A CA 1
ATOM 645 C C . VAL A 1 81 ? 2.160 -8.272 -3.685 1.00 98.19 81 VAL A C 1
ATOM 647 O O . VAL A 1 81 ? 1.712 -8.230 -2.541 1.00 98.19 81 VAL A O 1
ATOM 650 N N . VAL A 1 82 ? 2.003 -7.249 -4.529 1.00 98.12 82 VAL A N 1
ATOM 651 C CA . VAL A 1 82 ? 1.237 -6.043 -4.180 1.00 98.12 82 VAL A CA 1
ATOM 652 C C . VAL A 1 82 ? -0.222 -6.398 -3.896 1.00 98.12 82 VAL A C 1
ATOM 654 O O . VAL A 1 82 ? -0.753 -5.961 -2.875 1.00 98.12 82 VAL A O 1
ATOM 657 N N . SER A 1 83 ? -0.839 -7.243 -4.728 1.00 97.75 83 SER A N 1
ATOM 658 C CA . SER A 1 83 ? -2.223 -7.678 -4.519 1.00 97.75 83 SER A CA 1
ATOM 659 C C . SER A 1 83 ? -2.401 -8.479 -3.223 1.00 97.75 83 SER A C 1
ATOM 661 O O . SER A 1 83 ? -3.374 -8.278 -2.498 1.00 97.75 83 SER A O 1
ATOM 663 N N . GLU A 1 84 ? -1.451 -9.360 -2.896 1.00 98.00 84 GLU A N 1
ATOM 664 C CA . GLU A 1 84 ? -1.471 -10.149 -1.662 1.00 98.00 84 GLU A CA 1
ATOM 665 C C . GLU A 1 84 ? -1.273 -9.259 -0.440 1.00 98.00 84 GLU A C 1
ATOM 667 O O . GLU A 1 84 ? -2.007 -9.380 0.540 1.00 98.00 84 GLU A O 1
ATOM 672 N N . ARG A 1 85 ? -0.342 -8.303 -0.515 1.00 98.19 85 ARG A N 1
ATOM 673 C CA . ARG A 1 85 ? -0.128 -7.310 0.540 1.00 98.19 85 ARG A CA 1
ATOM 674 C C . ARG A 1 85 ? -1.389 -6.495 0.805 1.00 98.19 85 ARG A C 1
ATOM 676 O O . ARG A 1 85 ? -1.684 -6.221 1.965 1.00 98.19 85 ARG A O 1
ATOM 683 N N . ASP A 1 86 ? -2.120 -6.095 -0.231 1.00 98.06 86 ASP A N 1
ATOM 684 C CA . ASP A 1 86 ? -3.351 -5.318 -0.067 1.00 98.06 86 ASP A CA 1
ATOM 685 C C . ASP A 1 86 ? -4.475 -6.139 0.574 1.00 98.06 86 ASP A C 1
ATOM 687 O O . ASP A 1 86 ? -5.157 -5.633 1.467 1.00 98.06 86 ASP A O 1
ATOM 691 N N . LYS A 1 87 ? -4.608 -7.422 0.210 1.00 98.06 87 LYS A N 1
ATOM 692 C CA . LYS A 1 87 ? -5.533 -8.354 0.881 1.00 98.06 87 LYS A CA 1
ATOM 693 C C . LYS A 1 87 ? -5.175 -8.541 2.353 1.00 98.06 87 LYS A C 1
ATOM 695 O O . LYS A 1 87 ? -6.018 -8.327 3.217 1.00 98.06 87 LYS A O 1
ATOM 700 N N . LEU A 1 88 ? -3.910 -8.846 2.645 1.00 98.06 88 LEU A N 1
ATOM 701 C CA . LEU A 1 88 ? -3.427 -9.022 4.016 1.00 98.06 88 LEU A CA 1
ATOM 702 C C . LEU A 1 88 ? -3.611 -7.757 4.852 1.00 98.06 88 LEU A C 1
ATOM 704 O O . LEU A 1 88 ? -3.931 -7.841 6.034 1.00 98.06 88 LEU A O 1
ATOM 708 N N . LYS A 1 89 ? -3.421 -6.576 4.257 1.00 98.25 89 LYS A N 1
ATOM 709 C CA . LYS A 1 89 ? -3.655 -5.305 4.941 1.00 98.25 89 LYS A CA 1
ATOM 710 C C . LYS A 1 89 ? -5.131 -5.126 5.296 1.00 98.25 89 LYS A C 1
ATOM 712 O O . LYS A 1 89 ? -5.416 -4.776 6.437 1.00 98.25 89 LYS A O 1
ATOM 717 N N . ALA A 1 90 ? -6.041 -5.402 4.361 1.00 97.94 90 ALA A N 1
ATOM 718 C CA . ALA A 1 90 ? -7.479 -5.339 4.615 1.00 97.94 90 ALA A CA 1
ATOM 719 C C . ALA A 1 90 ? -7.898 -6.309 5.734 1.00 97.94 90 ALA A C 1
ATOM 721 O O . ALA A 1 90 ? -8.563 -5.899 6.681 1.00 97.94 90 ALA A O 1
ATOM 722 N N . GLU A 1 91 ? -7.424 -7.558 5.690 1.00 97.88 91 GLU A N 1
ATOM 723 C CA . GLU A 1 91 ? -7.674 -8.546 6.747 1.00 97.88 91 GLU A CA 1
ATOM 724 C C . GLU A 1 91 ? -7.111 -8.100 8.106 1.00 97.88 91 GLU A C 1
ATOM 726 O O . GLU A 1 91 ? -7.754 -8.272 9.140 1.00 97.88 91 GLU A O 1
ATOM 731 N N . ASN A 1 92 ? -5.923 -7.488 8.129 1.00 97.88 92 ASN A N 1
ATOM 732 C CA . ASN A 1 92 ? -5.314 -6.986 9.361 1.00 97.88 92 ASN A CA 1
ATOM 733 C C . ASN A 1 92 ? 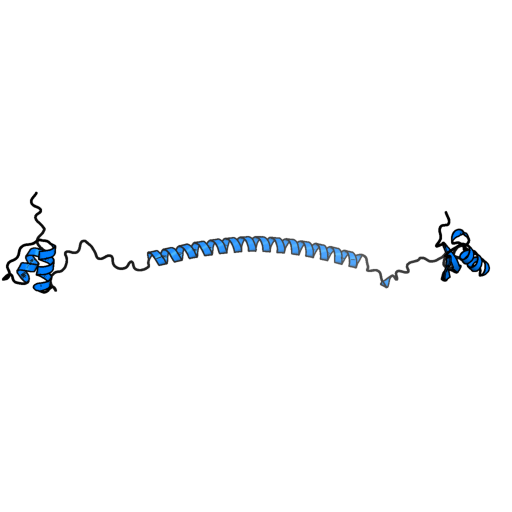-6.115 -5.825 9.971 1.00 97.88 92 ASN A C 1
ATOM 735 O O . ASN A 1 92 ? -6.277 -5.757 11.191 1.00 97.88 92 ASN A O 1
ATOM 739 N N . ASP A 1 93 ? -6.621 -4.922 9.132 1.00 98.12 93 ASP A N 1
ATOM 740 C CA . ASP A 1 93 ? -7.460 -3.806 9.564 1.00 98.12 93 ASP A CA 1
ATOM 741 C C . ASP A 1 93 ? -8.811 -4.311 10.112 1.00 98.12 93 ASP A C 1
ATOM 743 O O . ASP A 1 93 ? -9.247 -3.863 11.179 1.00 98.12 93 ASP A O 1
ATOM 747 N N . ASP A 1 94 ? -9.414 -5.318 9.471 1.00 98.12 94 ASP A N 1
ATOM 748 C CA . ASP A 1 94 ? -10.628 -5.987 9.959 1.00 98.12 94 ASP A CA 1
ATOM 749 C C . ASP A 1 94 ? -10.397 -6.707 11.296 1.00 98.12 94 ASP A C 1
ATOM 751 O O . ASP A 1 94 ? -11.196 -6.563 12.228 1.00 98.12 94 ASP A O 1
ATOM 755 N N . LEU A 1 95 ? -9.289 -7.442 11.437 1.00 98.00 95 LEU A N 1
ATOM 756 C CA . LEU A 1 95 ? -8.924 -8.114 12.688 1.00 98.00 95 LEU A CA 1
ATOM 757 C C . LEU A 1 95 ? -8.692 -7.116 13.826 1.00 98.00 95 LEU A C 1
ATOM 759 O O . LEU A 1 95 ? -9.162 -7.339 14.940 1.00 98.00 95 LEU A O 1
ATOM 763 N N . LYS A 1 96 ? -8.037 -5.979 13.564 1.00 97.62 96 LYS A N 1
ATOM 764 C CA . LYS A 1 96 ? -7.889 -4.903 14.561 1.00 97.62 96 LYS A CA 1
ATOM 765 C C . LYS A 1 96 ? -9.234 -4.327 14.986 1.00 97.62 96 LYS A C 1
ATOM 767 O O . LYS A 1 96 ? -9.429 -4.040 16.169 1.00 97.62 96 LYS A O 1
ATOM 772 N N . ALA A 1 97 ? -10.165 -4.153 14.048 1.00 97.56 97 ALA A N 1
ATOM 773 C CA . ALA A 1 97 ? -11.506 -3.676 14.364 1.00 97.56 97 ALA A CA 1
ATOM 774 C C . ALA A 1 97 ? -12.279 -4.684 15.230 1.00 97.56 97 ALA A C 1
ATOM 776 O O . ALA A 1 97 ? -12.973 -4.278 16.165 1.00 97.56 97 ALA A O 1
ATOM 777 N N . GLN A 1 98 ? -12.143 -5.986 14.956 1.00 97.25 98 GLN A N 1
ATOM 778 C CA . GLN A 1 98 ? -12.718 -7.047 15.788 1.00 97.25 98 GLN A CA 1
ATOM 779 C C . GLN A 1 98 ? -12.102 -7.061 17.189 1.00 97.25 98 GLN A C 1
ATOM 781 O O . GLN A 1 98 ? -12.844 -7.018 18.167 1.00 97.25 98 GLN A O 1
ATOM 786 N N . LEU A 1 99 ? -10.771 -7.002 17.289 1.00 97.06 99 LEU A N 1
ATOM 787 C CA . LEU A 1 99 ? -10.052 -6.959 18.563 1.00 97.06 99 LEU A CA 1
ATOM 788 C C . LEU A 1 99 ? -10.505 -5.776 19.430 1.00 97.06 99 LEU A C 1
ATOM 790 O O . LEU A 1 99 ? -10.737 -5.925 20.625 1.00 97.06 99 LEU A O 1
ATOM 794 N N . LYS A 1 100 ? -10.690 -4.597 18.821 1.00 97.19 100 LYS A N 1
ATOM 795 C CA . LYS A 1 100 ? -11.195 -3.417 19.531 1.00 97.19 100 LYS A CA 1
ATOM 796 C C . LYS A 1 100 ? -12.603 -3.645 20.089 1.00 97.19 100 LYS A C 1
ATOM 798 O O . LYS A 1 100 ? -12.862 -3.293 21.235 1.00 97.19 100 LYS A O 1
ATOM 803 N N . LYS A 1 101 ? -13.505 -4.236 19.299 1.00 96.50 101 LYS A N 1
ATOM 804 C CA . LYS A 1 101 ? -14.865 -4.562 19.761 1.00 96.50 101 LYS A CA 1
ATOM 805 C C . LYS A 1 101 ? -14.843 -5.575 20.901 1.00 96.50 101 LYS A C 1
ATOM 807 O O . LYS A 1 101 ? -15.613 -5.438 21.843 1.00 96.50 101 LYS A O 1
ATOM 812 N N . GLU A 1 102 ? -13.986 -6.584 20.812 1.00 95.00 102 GLU A N 1
ATOM 813 C CA . GLU A 1 102 ? -13.850 -7.599 21.854 1.00 95.00 102 GLU A CA 1
ATOM 814 C C . GLU A 1 102 ? -13.306 -6.992 23.152 1.00 95.00 102 GLU A C 1
ATOM 816 O O . GLU A 1 102 ? -13.877 -7.231 24.213 1.00 95.00 102 GLU A O 1
ATOM 821 N N . GLN A 1 103 ? -12.311 -6.104 23.066 1.00 94.94 103 GLN A N 1
ATOM 822 C CA . GLN A 1 103 ? -11.821 -5.348 24.220 1.00 94.94 103 GLN A CA 1
ATOM 823 C C . GLN A 1 103 ? -12.933 -4.506 24.867 1.00 94.94 103 GLN A C 1
ATOM 825 O O . GLN A 1 103 ? -13.118 -4.559 26.078 1.00 94.94 103 GLN A O 1
ATOM 830 N N . GLU A 1 104 ? -13.739 -3.796 24.071 1.00 95.19 104 GLU A N 1
ATOM 831 C CA . GLU A 1 104 ? -14.884 -3.031 24.588 1.00 95.19 104 GLU A CA 1
ATOM 832 C C . GLU A 1 104 ? -15.929 -3.921 25.291 1.00 95.19 104 GLU A C 1
ATOM 834 O O . GLU A 1 104 ? -16.621 -3.467 26.205 1.00 95.19 104 GLU A O 1
ATOM 839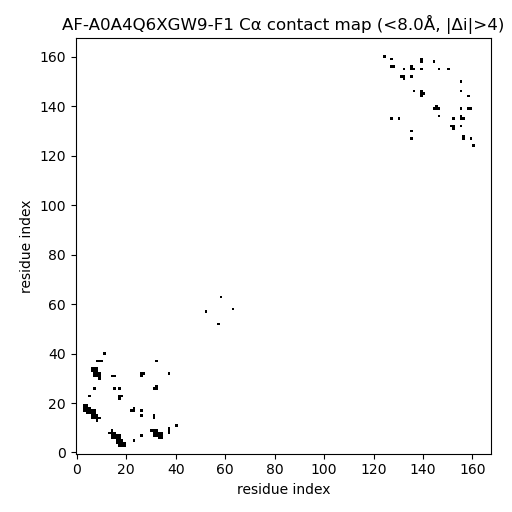 N N . LEU A 1 105 ? -16.090 -5.179 24.864 1.00 94.81 105 LEU A N 1
ATOM 840 C CA . LEU A 1 105 ? -16.969 -6.145 25.529 1.00 94.81 105 LEU A CA 1
ATOM 841 C C . LEU A 1 105 ? -16.369 -6.646 26.843 1.00 94.81 105 LEU A C 1
ATOM 843 O O . LEU A 1 105 ? -17.103 -6.748 27.828 1.00 94.81 105 LEU A O 1
ATOM 847 N N . VAL A 1 106 ? -15.064 -6.923 26.868 1.00 94.50 106 VAL A N 1
ATOM 848 C CA . VAL A 1 106 ? -14.333 -7.299 28.086 1.00 94.50 106 VAL A CA 1
ATOM 849 C C . VAL A 1 106 ? -14.454 -6.193 29.131 1.00 94.50 106 VAL A C 1
ATOM 851 O O . VAL A 1 106 ? -14.907 -6.471 30.237 1.00 94.50 106 VAL A O 1
ATOM 854 N N . ASP A 1 107 ? -14.197 -4.936 28.764 1.00 93.12 107 ASP A N 1
ATOM 855 C CA . ASP A 1 107 ? -14.295 -3.795 29.684 1.00 93.12 107 ASP A CA 1
ATOM 856 C C . ASP A 1 107 ? -15.716 -3.653 30.273 1.00 93.12 107 ASP A C 1
ATOM 858 O O . ASP A 1 107 ? -15.901 -3.368 31.459 1.00 93.12 107 ASP A O 1
ATOM 862 N N . LYS A 1 108 ? -16.758 -3.894 29.462 1.00 92.50 108 LYS A N 1
ATOM 863 C CA . LYS A 1 108 ? -18.1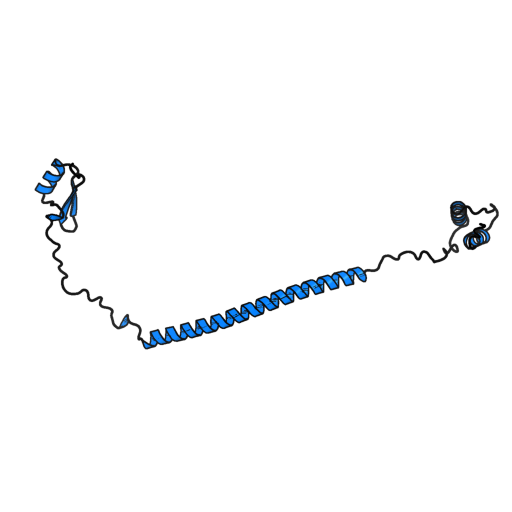59 -3.892 29.926 1.00 92.50 108 LYS A CA 1
ATOM 864 C C . LYS A 1 108 ? -18.462 -5.045 30.880 1.00 92.50 108 LYS A C 1
ATOM 866 O O . LYS A 1 108 ? -19.201 -4.851 31.844 1.00 92.50 108 LYS A O 1
ATOM 871 N N . LEU A 1 109 ? -17.935 -6.236 30.606 1.00 89.94 109 LEU A N 1
ATOM 872 C CA . LEU A 1 109 ? -18.073 -7.407 31.473 1.00 89.94 109 LEU A CA 1
ATOM 873 C C . LEU A 1 109 ? -17.347 -7.199 32.803 1.00 89.94 109 LEU A C 1
ATOM 875 O O . LEU A 1 109 ? -17.922 -7.491 33.850 1.00 89.94 109 LEU A O 1
ATOM 879 N N . GLU A 1 110 ? -16.138 -6.642 32.786 1.00 87.75 110 GLU A N 1
ATOM 880 C CA . GLU A 1 110 ? -15.402 -6.263 33.995 1.00 87.75 110 GLU A CA 1
ATOM 881 C C . GLU A 1 110 ? -16.171 -5.217 34.808 1.00 87.75 110 GLU A C 1
ATOM 883 O O . GLU A 1 110 ? -16.358 -5.386 36.010 1.00 87.75 110 GLU A O 1
ATOM 888 N N . ALA A 1 111 ? -16.728 -4.189 34.163 1.00 84.31 111 ALA A N 1
ATOM 889 C CA . ALA A 1 111 ? -17.564 -3.201 34.844 1.00 84.31 111 ALA A CA 1
ATOM 890 C C . ALA A 1 111 ? -18.861 -3.801 35.428 1.00 84.31 111 ALA A C 1
ATOM 892 O O . ALA A 1 111 ? -19.332 -3.350 36.472 1.00 84.31 111 ALA A O 1
ATOM 893 N N . ALA A 1 112 ? -19.446 -4.813 34.779 1.00 78.94 112 ALA A N 1
ATOM 894 C CA . ALA A 1 112 ? -20.661 -5.484 35.248 1.00 78.94 112 ALA A CA 1
ATOM 895 C C . ALA A 1 112 ? -20.402 -6.509 36.367 1.00 78.94 112 ALA A C 1
ATOM 897 O O . ALA A 1 112 ? -21.287 -6.761 37.186 1.00 78.94 112 ALA A O 1
ATOM 898 N N . THR A 1 113 ? -19.211 -7.112 36.386 1.00 74.62 113 THR A N 1
ATOM 899 C CA . THR A 1 113 ? -18.774 -8.094 37.393 1.00 74.62 113 THR A CA 1
ATOM 900 C C . THR A 1 113 ? -18.030 -7.454 38.560 1.00 74.62 113 THR A C 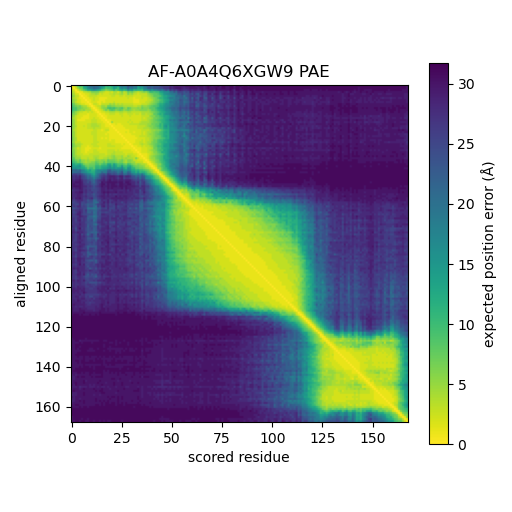1
ATOM 902 O O . THR A 1 113 ? -17.883 -8.092 39.605 1.00 74.62 113 THR A O 1
ATOM 905 N N . ALA A 1 114 ? -17.617 -6.188 38.425 1.00 69.44 114 ALA A N 1
ATOM 906 C CA . ALA A 1 114 ? -17.126 -5.385 39.529 1.00 69.44 114 ALA A CA 1
ATOM 907 C C . ALA A 1 114 ? -18.152 -5.442 40.673 1.00 69.44 114 ALA A C 1
ATOM 909 O O . ALA A 1 114 ? -19.345 -5.212 40.438 1.00 69.44 114 ALA A O 1
ATOM 910 N N . PRO A 1 115 ? -17.730 -5.780 41.905 1.00 60.69 115 PRO A N 1
ATOM 911 C CA . PRO A 1 115 ? -18.652 -5.926 43.014 1.00 60.69 115 PRO A CA 1
ATOM 912 C C . PRO A 1 115 ? -19.390 -4.603 43.202 1.00 60.69 115 PRO A C 1
ATOM 914 O O . PRO A 1 115 ? -18.801 -3.607 43.627 1.00 60.69 115 PRO A O 1
ATOM 917 N N . LYS A 1 116 ? -20.693 -4.595 42.890 1.00 57.41 116 LYS A N 1
ATOM 918 C CA . LYS A 1 116 ? -21.591 -3.547 43.367 1.00 57.41 116 LYS A CA 1
ATOM 919 C C . LYS A 1 116 ? -21.365 -3.481 44.871 1.00 57.41 116 LYS A C 1
ATOM 921 O O . LYS A 1 116 ? -21.513 -4.499 45.551 1.00 57.41 116 LYS A O 1
ATOM 926 N N . GLN A 1 117 ? -20.948 -2.316 45.377 1.00 52.78 117 GLN A N 1
ATOM 927 C CA . GLN A 1 117 ? -20.969 -2.069 46.817 1.00 52.78 117 GLN A CA 1
ATOM 928 C C . GLN A 1 117 ? -22.307 -2.587 47.344 1.00 52.78 117 GLN A C 1
ATOM 930 O O . GLN A 1 117 ? -23.318 -2.341 46.684 1.00 52.78 117 GLN A O 1
ATOM 935 N N . PRO A 1 118 ? -22.328 -3.338 48.457 1.00 47.81 118 PRO A N 1
ATOM 936 C CA . PRO A 1 118 ? -23.555 -3.953 48.922 1.00 47.81 118 PRO A CA 1
ATOM 937 C C . PRO A 1 118 ? -24.597 -2.856 49.131 1.00 47.81 118 PRO A C 1
ATOM 939 O O . PRO A 1 118 ? -24.502 -2.062 50.070 1.00 47.81 118 PRO A O 1
ATOM 942 N N . GLU A 1 119 ? -25.584 -2.803 48.235 1.00 50.78 119 GLU A N 1
ATOM 943 C CA . GLU A 1 119 ? -26.842 -2.132 48.500 1.00 50.78 119 GLU A CA 1
ATOM 944 C C . GLU A 1 119 ? -27.378 -2.807 49.759 1.00 50.78 119 GLU A C 1
ATOM 946 O O . GLU A 1 119 ? -27.651 -4.011 49.771 1.00 50.78 119 GLU A O 1
ATOM 951 N N . LYS A 1 120 ? -27.402 -2.058 50.868 1.00 46.59 120 LYS A N 1
ATOM 952 C CA . LYS A 1 120 ? -27.993 -2.528 52.120 1.00 46.59 120 LYS A CA 1
ATOM 953 C C . LYS A 1 120 ? -29.386 -3.071 51.781 1.00 46.59 120 LYS A C 1
ATOM 955 O O . LYS A 1 120 ? -30.188 -2.295 51.262 1.00 46.59 120 LYS A O 1
ATOM 960 N N . PRO A 1 121 ? -29.690 -4.347 52.068 1.00 42.50 121 PRO A N 1
ATOM 961 C CA . PRO A 1 121 ? -31.021 -4.879 51.826 1.00 42.50 121 PRO A CA 1
ATOM 962 C C . PRO A 1 121 ? -32.029 -4.051 52.629 1.00 42.50 121 PRO A C 1
ATOM 964 O O . PRO A 1 121 ? -31.973 -4.021 53.857 1.00 42.50 121 PRO A O 1
ATOM 967 N N . GLN A 1 122 ? -32.921 -3.351 51.926 1.00 49.09 122 GLN A N 1
ATOM 968 C CA . GLN A 1 122 ? -33.983 -2.532 52.520 1.00 49.09 122 GLN A CA 1
ATOM 969 C C . GLN 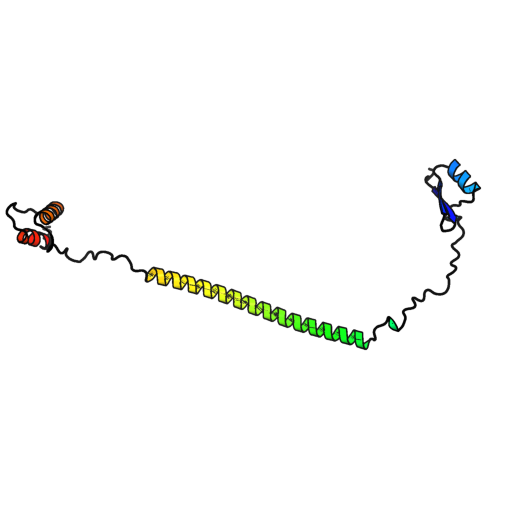A 1 122 ? -35.131 -3.359 53.127 1.00 49.09 122 GLN A C 1
ATOM 971 O O . GLN A 1 122 ? -36.024 -2.771 53.720 1.00 49.09 122 GLN A O 1
ATOM 976 N N . ASP A 1 123 ? -35.070 -4.694 53.078 1.00 49.97 123 ASP A N 1
ATOM 977 C CA . ASP A 1 123 ? -36.100 -5.589 53.637 1.00 49.97 123 ASP A CA 1
ATOM 978 C C . ASP A 1 123 ? -35.602 -6.527 54.750 1.00 49.97 123 ASP A C 1
ATOM 980 O O . ASP A 1 123 ? -36.321 -7.419 55.201 1.00 49.97 123 ASP A O 1
ATOM 984 N N . ALA A 1 124 ? -34.383 -6.332 55.261 1.00 49.75 124 ALA A N 1
ATOM 985 C CA . ALA A 1 124 ? -34.003 -6.973 56.515 1.00 49.75 124 ALA A CA 1
ATOM 986 C C . ALA A 1 124 ? -34.555 -6.135 57.676 1.00 49.75 124 ALA A C 1
ATOM 988 O O . ALA A 1 124 ? -34.112 -5.002 57.880 1.00 49.75 124 ALA A O 1
ATOM 989 N N . ALA A 1 125 ? -35.507 -6.686 58.440 1.00 58.03 125 ALA A N 1
ATOM 990 C CA . ALA A 1 125 ? -35.921 -6.114 59.720 1.00 58.03 125 ALA A CA 1
ATOM 991 C C . ALA A 1 125 ? -34.657 -5.712 60.506 1.00 58.03 125 ALA A C 1
ATOM 993 O O . ALA A 1 125 ? -33.775 -6.561 60.683 1.00 58.03 125 ALA A O 1
ATOM 994 N N . PRO A 1 126 ? -34.497 -4.437 60.910 1.00 66.88 126 PRO A N 1
ATOM 995 C CA . PRO A 1 126 ? -33.242 -3.999 61.496 1.00 66.88 126 PRO A CA 1
ATOM 996 C C . PRO A 1 126 ? -32.968 -4.798 62.770 1.00 66.88 126 PRO A C 1
ATOM 998 O O . PRO A 1 126 ? -33.811 -4.857 63.663 1.00 66.88 126 PRO A O 1
ATOM 1001 N N . ASP A 1 127 ? -31.801 -5.435 62.852 1.00 75.19 127 ASP A N 1
ATOM 1002 C CA . ASP A 1 127 ? -31.429 -6.197 64.040 1.00 75.19 127 ASP A CA 1
ATOM 1003 C C . ASP A 1 127 ? -31.092 -5.238 65.190 1.00 75.19 127 ASP A C 1
ATOM 1005 O O . ASP A 1 127 ? -30.003 -4.665 65.274 1.00 75.19 127 ASP A O 1
ATOM 1009 N N . TYR A 1 128 ? -32.052 -5.064 66.095 1.00 78.44 128 TYR A N 1
ATOM 1010 C CA . TYR A 1 128 ? -31.924 -4.226 67.283 1.00 78.44 128 TYR A CA 1
ATOM 1011 C C . TYR A 1 128 ? -31.232 -4.946 68.459 1.00 78.44 128 TYR A C 1
ATOM 1013 O O . TYR A 1 128 ? -31.047 -4.351 69.525 1.00 78.44 128 TYR A O 1
ATOM 1021 N N . SER A 1 129 ? -30.806 -6.207 68.285 1.00 78.88 129 SER A N 1
ATOM 1022 C CA . SER A 1 129 ? -30.293 -7.075 69.361 1.00 78.88 129 SER A CA 1
ATOM 1023 C C . SER A 1 129 ? -28.973 -6.608 69.979 1.00 78.88 129 SER A C 1
ATOM 1025 O O . SER A 1 129 ? -28.616 -7.034 71.080 1.00 78.88 129 SER A O 1
ATOM 1027 N N . LYS A 1 130 ? -28.244 -5.717 69.301 1.00 81.12 130 LYS A N 1
ATOM 1028 C CA . LYS A 1 130 ? -26.953 -5.177 69.763 1.00 81.12 130 LYS A CA 1
ATOM 1029 C C . LYS A 1 130 ? -27.026 -3.736 70.270 1.00 81.12 130 LYS A C 1
ATOM 1031 O O . LYS A 1 130 ? -26.024 -3.234 70.764 1.00 81.12 130 LYS A O 1
ATOM 1036 N N . LEU A 1 131 ? -28.187 -3.087 70.174 1.00 84.25 131 LEU A N 1
ATOM 1037 C CA . LEU A 1 131 ? -28.343 -1.696 70.592 1.00 84.25 131 LEU A CA 1
ATOM 1038 C C . LEU A 1 131 ? -28.570 -1.572 72.098 1.00 84.25 131 LEU A C 1
ATOM 1040 O O . LEU A 1 131 ? -29.226 -2.415 72.726 1.00 84.25 131 LEU A O 1
ATOM 1044 N N . THR A 1 132 ? -28.039 -0.490 72.654 1.00 85.31 132 THR A N 1
ATOM 1045 C CA . THR A 1 132 ? -28.205 -0.092 74.052 1.00 85.31 132 THR A CA 1
ATOM 1046 C C . THR A 1 132 ? -29.567 0.565 74.293 1.00 85.31 132 THR A C 1
ATOM 1048 O O . THR A 1 132 ? -30.226 1.040 73.370 1.00 85.31 132 THR A O 1
ATOM 1051 N N . ALA A 1 133 ? -29.994 0.654 75.560 1.00 83.62 133 ALA A N 1
ATOM 1052 C CA . ALA A 1 133 ? -31.253 1.315 75.928 1.00 83.62 133 ALA A CA 1
ATOM 1053 C C . ALA A 1 133 ? -31.354 2.759 75.408 1.00 83.62 133 ALA A C 1
ATOM 1055 O O . ALA A 1 133 ? -32.444 3.219 75.085 1.00 83.62 133 ALA A O 1
ATOM 1056 N N . LYS A 1 134 ? -30.225 3.476 75.338 1.00 84.56 134 LYS A N 1
ATOM 1057 C CA . LYS A 1 134 ? -30.177 4.858 74.856 1.00 84.56 134 LYS A CA 1
ATOM 1058 C C . LYS A 1 134 ? -30.432 4.929 73.348 1.00 84.56 134 LYS A C 1
ATOM 1060 O O . LYS A 1 134 ? -31.297 5.681 72.921 1.00 84.56 134 LYS A O 1
ATOM 1065 N N . GLU A 1 135 ? -29.743 4.099 72.571 1.00 84.94 135 GLU A N 1
ATOM 1066 C CA . GLU A 1 135 ? -29.881 4.056 71.108 1.00 84.94 135 GLU A CA 1
ATOM 1067 C C . GLU A 1 135 ? -31.280 3.588 70.684 1.00 84.94 135 GLU A C 1
ATOM 1069 O O . GLU A 1 135 ? -31.856 4.114 69.738 1.00 84.94 135 GLU A O 1
ATOM 1074 N N . LEU A 1 136 ? -31.876 2.642 71.417 1.00 86.50 136 LEU A N 1
ATOM 1075 C CA . LEU A 1 136 ? -33.246 2.188 71.155 1.00 86.50 136 LEU A CA 1
ATOM 1076 C C . LEU A 1 136 ? -34.280 3.300 71.372 1.00 86.50 136 LEU A C 1
ATOM 1078 O O . LEU A 1 136 ? -35.232 3.401 70.603 1.00 86.50 136 LEU A O 1
ATOM 1082 N N . ARG A 1 137 ? -34.088 4.143 72.394 1.00 86.25 137 ARG A N 1
ATOM 1083 C CA . ARG A 1 137 ? -34.960 5.294 72.675 1.00 86.25 137 ARG A CA 1
ATOM 1084 C C . ARG A 1 137 ? -34.873 6.350 71.583 1.00 86.25 137 ARG A C 1
ATOM 1086 O O . ARG A 1 137 ? -35.910 6.778 71.103 1.00 86.25 137 ARG A O 1
ATOM 1093 N N . GLU A 1 138 ? -33.667 6.672 71.119 1.00 87.69 138 GLU A N 1
ATOM 1094 C CA . GLU A 1 138 ? -33.468 7.617 70.009 1.00 87.69 138 GLU A CA 1
ATOM 1095 C C . GLU A 1 138 ? -34.171 7.144 68.722 1.00 87.69 138 GLU A C 1
ATOM 1097 O O . GLU A 1 138 ? -34.783 7.942 68.012 1.00 87.69 138 GLU A O 1
ATOM 1102 N N . ILE A 1 139 ? -34.153 5.835 68.439 1.00 85.25 139 ILE A N 1
ATOM 1103 C CA . ILE A 1 139 ? -34.867 5.262 67.286 1.00 85.25 139 ILE A CA 1
ATOM 1104 C C . ILE A 1 139 ? -36.387 5.291 67.501 1.00 85.25 139 ILE A C 1
ATOM 1106 O O . ILE A 1 139 ? -37.128 5.559 66.555 1.00 85.25 139 ILE A O 1
ATOM 1110 N N . LEU A 1 140 ? -36.868 5.016 68.717 1.00 85.62 140 LEU A N 1
ATOM 1111 C CA . LEU A 1 140 ? -38.293 5.108 69.057 1.00 85.62 140 LEU A CA 1
ATOM 1112 C C . LEU A 1 140 ? -38.803 6.552 68.954 1.00 85.62 140 LEU A C 1
ATOM 1114 O O . LEU A 1 140 ? -39.864 6.757 68.368 1.00 85.62 140 LEU A O 1
ATOM 1118 N N . ASP A 1 141 ? -38.028 7.533 69.423 1.00 86.50 141 ASP A N 1
ATOM 1119 C CA . ASP A 1 141 ? -38.321 8.965 69.296 1.00 86.50 141 ASP A CA 1
ATOM 1120 C C . ASP A 1 141 ? -38.391 9.381 67.820 1.00 86.50 141 ASP A C 1
ATOM 1122 O O . ASP A 1 141 ? -39.355 10.020 67.397 1.00 86.50 141 ASP A O 1
ATOM 1126 N N . ALA A 1 142 ? -37.422 8.949 67.002 1.00 83.56 142 ALA A N 1
ATOM 1127 C CA . ALA A 1 142 ? -37.404 9.216 65.562 1.00 83.56 142 ALA A CA 1
ATOM 1128 C C . ALA A 1 142 ? -38.587 8.575 64.813 1.00 83.56 142 ALA A C 1
ATOM 1130 O O . ALA A 1 142 ? -39.042 9.107 63.802 1.00 83.56 142 ALA A O 1
ATOM 1131 N N . LYS A 1 143 ? -39.094 7.437 65.307 1.00 82.06 143 LYS A N 1
ATOM 1132 C CA . LYS A 1 143 ? -40.275 6.743 64.769 1.00 82.06 143 LYS A CA 1
ATOM 1133 C C . LYS A 1 143 ? -41.600 7.192 65.409 1.00 82.06 143 LYS A C 1
ATOM 1135 O O . LYS A 1 143 ? -42.651 6.725 64.981 1.00 82.06 143 LYS A O 1
ATOM 1140 N N . GLY A 1 144 ? -41.573 8.075 66.411 1.00 82.19 144 GLY A N 1
ATOM 1141 C CA . GLY A 1 144 ? -42.765 8.582 67.100 1.00 82.19 144 GLY A CA 1
ATOM 1142 C C . GLY A 1 144 ? -43.439 7.592 68.064 1.00 82.19 144 GLY A C 1
ATOM 1143 O O . GLY A 1 144 ? -44.598 7.791 68.432 1.00 82.19 144 GLY A O 1
ATOM 1144 N N . PHE A 1 145 ? -42.749 6.530 68.487 1.00 85.19 145 PHE A N 1
ATOM 1145 C CA . PHE A 1 145 ? -43.282 5.563 69.449 1.00 85.19 145 PHE A CA 1
ATOM 1146 C C . PHE A 1 145 ? -43.161 6.071 70.889 1.00 85.19 145 PHE A C 1
ATOM 1148 O O . PHE A 1 145 ? -42.105 6.526 71.321 1.00 85.19 145 PHE A O 1
ATOM 1155 N N . LYS A 1 146 ? -44.232 5.920 71.675 1.00 86.81 146 LYS A N 1
ATOM 1156 C CA . LYS A 1 146 ? -44.216 6.214 73.116 1.00 86.81 146 LYS A CA 1
ATOM 1157 C C . LYS A 1 146 ? -43.624 5.041 73.897 1.00 86.81 146 LYS A C 1
ATOM 1159 O O . LYS A 1 146 ? -44.004 3.896 73.672 1.00 86.81 146 LYS A O 1
ATOM 1164 N N . TYR A 1 147 ? -42.765 5.345 74.862 1.00 88.31 147 TYR A N 1
ATOM 1165 C CA . TYR A 1 147 ? -42.208 4.387 75.817 1.00 88.31 147 TYR A CA 1
ATOM 1166 C C . TYR A 1 147 ? -42.144 5.010 77.220 1.00 88.31 147 TYR A C 1
ATOM 1168 O O . TYR A 1 147 ? -42.209 6.231 77.385 1.00 88.31 147 TYR A O 1
ATOM 1176 N N . LEU A 1 148 ? -42.016 4.180 78.253 1.00 86.88 148 LEU A N 1
ATOM 1177 C CA . LEU A 1 148 ? -41.847 4.617 79.637 1.00 86.88 148 LEU A CA 1
ATOM 1178 C C . LEU A 1 148 ? -40.358 4.677 79.997 1.00 86.88 148 LEU A C 1
ATOM 1180 O O . LEU A 1 148 ? -39.562 3.828 79.605 1.00 86.88 148 LEU A O 1
ATOM 1184 N N . GLN A 1 149 ? -39.953 5.639 80.832 1.00 82.88 149 GLN A N 1
ATOM 1185 C CA . GLN A 1 149 ? -38.547 5.761 81.260 1.00 82.88 149 GLN A CA 1
ATOM 1186 C C . GLN A 1 149 ? -38.008 4.517 81.990 1.00 82.88 149 GLN A C 1
ATOM 1188 O O . GLN A 1 149 ? -36.793 4.307 82.019 1.00 82.88 149 GLN A O 1
ATOM 1193 N N . ARG A 1 150 ? -38.902 3.708 82.574 1.00 84.50 150 ARG A N 1
ATOM 1194 C CA . ARG A 1 150 ? -38.574 2.460 83.279 1.00 84.50 150 ARG A CA 1
ATOM 1195 C C . ARG A 1 150 ? -38.586 1.228 82.369 1.00 84.50 150 ARG A C 1
ATOM 1197 O O . ARG A 1 150 ? -38.289 0.145 82.865 1.00 84.50 150 ARG A O 1
ATOM 1204 N N . ASP A 1 151 ? -38.903 1.380 81.083 1.00 87.06 151 ASP A N 1
ATOM 1205 C CA . ASP A 1 151 ? -38.858 0.268 80.137 1.00 87.06 151 ASP A CA 1
ATOM 1206 C C . ASP A 1 151 ? -37.423 -0.231 79.978 1.00 87.06 151 ASP A C 1
ATOM 1208 O O . ASP A 1 151 ? -36.469 0.549 79.837 1.00 87.06 151 ASP A O 1
ATOM 1212 N N . ASN A 1 152 ? -37.287 -1.554 80.032 1.00 87.56 152 ASN A N 1
ATOM 1213 C CA . ASN A 1 152 ? -36.021 -2.243 79.856 1.00 87.56 152 ASN A CA 1
ATOM 1214 C C . ASN A 1 152 ? -35.688 -2.395 78.359 1.00 87.56 152 ASN A C 1
ATOM 1216 O O . ASN A 1 152 ? -36.504 -2.137 77.475 1.00 87.56 152 ASN A O 1
ATOM 1220 N N . VAL A 1 153 ? -34.454 -2.813 78.079 1.00 84.62 153 VAL A N 1
ATOM 1221 C CA . VAL A 1 153 ? -33.931 -2.977 76.713 1.00 84.62 153 VAL A CA 1
ATOM 1222 C C . VAL A 1 153 ? -34.813 -3.909 75.871 1.00 84.62 153 VAL A C 1
ATOM 1224 O O . VAL A 1 153 ? -35.045 -3.624 74.698 1.00 84.62 153 VAL A O 1
ATOM 1227 N N . ASP A 1 154 ? -35.354 -4.971 76.468 1.00 85.25 154 ASP A N 1
ATOM 1228 C CA . ASP A 1 154 ? -36.188 -5.953 75.769 1.00 85.25 154 ASP A CA 1
ATOM 1229 C C . ASP A 1 154 ? -37.551 -5.377 75.356 1.00 85.25 154 ASP A C 1
ATOM 1231 O O . ASP A 1 154 ? -37.980 -5.575 74.220 1.00 85.25 154 ASP A O 1
ATOM 1235 N N . THR A 1 155 ? -38.199 -4.588 76.220 1.00 84.69 155 THR A N 1
ATOM 1236 C CA . THR A 1 155 ? -39.460 -3.897 75.901 1.00 84.69 155 THR A CA 1
ATOM 1237 C C . THR A 1 155 ? -39.270 -2.875 74.780 1.00 84.69 155 THR A C 1
ATOM 1239 O O . THR A 1 155 ? -40.080 -2.809 73.855 1.00 84.69 155 THR A O 1
ATOM 1242 N N . LEU A 1 156 ? -38.171 -2.113 74.810 1.00 88.00 156 LEU A N 1
ATOM 1243 C CA . LEU A 1 156 ? -37.856 -1.129 73.768 1.00 88.00 156 LEU A CA 1
ATOM 1244 C C . LEU A 1 156 ? -37.597 -1.803 72.407 1.00 88.00 156 LEU A C 1
ATOM 1246 O O . LEU A 1 156 ? -38.028 -1.298 71.372 1.00 88.00 156 LEU A O 1
ATOM 1250 N N . ARG A 1 157 ? -36.951 -2.978 72.398 1.00 87.00 157 ARG A N 1
ATOM 1251 C CA . ARG A 1 157 ? -36.762 -3.794 71.182 1.00 87.00 157 ARG A CA 1
ATOM 1252 C C . ARG A 1 157 ? -38.072 -4.366 70.663 1.00 87.00 157 ARG A C 1
ATOM 1254 O O . ARG A 1 157 ? -38.313 -4.332 69.457 1.00 87.00 157 ARG A O 1
ATOM 1261 N N . ALA A 1 158 ? -38.920 -4.867 71.559 1.00 84.81 158 ALA A N 1
ATOM 1262 C CA . ALA A 1 158 ? -40.223 -5.403 71.193 1.00 84.81 158 ALA A CA 1
ATOM 1263 C C . ALA A 1 158 ? -41.079 -4.338 70.490 1.00 84.81 158 ALA A C 1
ATOM 1265 O O . ALA A 1 158 ? -41.649 -4.628 69.446 1.00 84.81 158 ALA A O 1
ATOM 1266 N N . LEU A 1 159 ? -41.089 -3.095 70.989 1.00 84.19 159 LEU A N 1
ATOM 1267 C CA . LEU A 1 159 ? -41.788 -1.966 70.356 1.00 84.19 159 LEU A CA 1
ATOM 1268 C C . LEU A 1 159 ? -41.284 -1.670 68.934 1.00 84.19 159 LEU A C 1
ATOM 1270 O O . LEU A 1 159 ? -42.085 -1.425 68.039 1.00 84.19 159 LEU A O 1
ATOM 1274 N N . LEU A 1 160 ? -39.970 -1.741 68.699 1.00 80.56 160 LEU A N 1
ATOM 1275 C CA . LEU A 1 160 ? -39.375 -1.500 67.377 1.00 80.56 160 LEU A CA 1
ATOM 1276 C C . LEU A 1 160 ? -39.579 -2.643 66.375 1.00 80.56 160 LEU A C 1
ATOM 1278 O O . LEU A 1 160 ? -39.452 -2.417 65.170 1.00 80.56 160 LEU A O 1
ATOM 1282 N N . THR A 1 161 ? -39.859 -3.848 66.875 1.00 79.25 161 THR A N 1
ATOM 1283 C CA . THR A 1 161 ? -40.042 -5.072 66.077 1.00 79.25 161 THR A CA 1
ATOM 1284 C C . THR A 1 161 ? -41.526 -5.381 65.840 1.00 79.25 161 THR A C 1
ATOM 1286 O O . THR A 1 161 ? -41.859 -6.275 65.064 1.00 79.25 161 THR A O 1
ATOM 1289 N N . GLN A 1 162 ? -42.442 -4.650 66.485 1.00 71.50 162 GLN A N 1
ATOM 1290 C CA . GLN A 1 162 ? -43.870 -4.772 66.210 1.00 71.50 162 GLN A CA 1
ATOM 1291 C C . GLN A 1 162 ? -44.189 -4.250 64.798 1.00 71.50 162 GLN A C 1
ATOM 1293 O O . GLN A 1 162 ? -43.698 -3.183 64.416 1.00 71.50 162 GLN A O 1
ATOM 1298 N N . PRO A 1 163 ? -45.027 -4.960 64.017 1.00 57.81 163 PRO A N 1
ATOM 1299 C CA . PRO A 1 163 ? -45.546 -4.414 62.772 1.00 57.81 163 PRO A CA 1
ATOM 1300 C C . PRO A 1 163 ? -46.387 -3.182 63.112 1.00 57.81 163 PRO A C 1
ATOM 1302 O O . PRO A 1 163 ? -47.287 -3.256 63.951 1.00 57.81 163 PRO A O 1
ATOM 1305 N N . VAL A 1 164 ? -46.070 -2.043 62.494 1.00 55.00 164 VAL A N 1
ATOM 1306 C CA . VAL A 1 164 ? -46.820 -0.795 62.671 1.00 55.00 164 VAL A CA 1
ATOM 1307 C C . VAL A 1 164 ? -48.280 -1.080 62.314 1.00 55.00 164 VAL A C 1
ATOM 1309 O O . VAL A 1 164 ? -48.595 -1.328 61.153 1.00 55.00 164 VAL A O 1
ATOM 1312 N N . LYS A 1 165 ? -49.175 -1.085 63.308 1.00 47.69 165 LYS A N 1
ATOM 1313 C CA . LYS A 1 165 ? -50.612 -1.000 63.046 1.00 47.69 165 LYS A CA 1
ATOM 1314 C C . LYS A 1 165 ? -50.882 0.428 62.602 1.00 47.69 165 LYS A C 1
ATOM 1316 O O . LYS A 1 165 ? -51.006 1.325 63.429 1.00 47.69 165 LYS A O 1
ATOM 1321 N N . THR A 1 166 ? -50.903 0.631 61.297 1.00 41.88 166 THR A N 1
ATOM 1322 C CA . THR A 1 166 ? -51.561 1.777 60.684 1.00 41.88 166 THR A CA 1
ATOM 1323 C C . THR A 1 166 ? -53.050 1.617 60.999 1.00 41.88 166 THR A C 1
ATOM 1325 O O . THR A 1 166 ? -53.720 0.794 60.381 1.00 41.88 166 THR A O 1
ATOM 1328 N N . GLU A 1 167 ? -53.546 2.281 62.045 1.00 42.59 167 GLU A N 1
ATOM 1329 C CA . GLU A 1 167 ? -54.984 2.544 62.147 1.00 42.59 167 GLU A CA 1
ATOM 1330 C C . GLU A 1 167 ? -55.316 3.583 61.065 1.00 42.59 167 GLU A C 1
ATOM 1332 O O . GLU A 1 167 ? -54.649 4.619 60.986 1.00 42.59 167 GLU A O 1
ATOM 1337 N N . GLU A 1 168 ? -56.253 3.218 60.181 1.00 34.56 168 GLU A N 1
ATOM 1338 C CA . GLU A 1 168 ? -56.887 4.088 59.174 1.00 34.56 168 GLU A CA 1
ATOM 1339 C C . GLU A 1 168 ? -57.593 5.296 59.802 1.00 34.56 168 GLU A C 1
ATOM 1341 O O . GLU A 1 168 ? -58.180 5.147 60.901 1.00 34.56 168 GLU A O 1
#

Organism: NCBI:txid1752076